Protein 3K7I (pdb70)

Structure (mmCIF, N/CA/C/O backbone):
data_3K7I
#
_entry.id   3K7I
#
_cell.length_a   107.430
_cell.length_b   53.190
_cell.length_c   35.440
_cell.angle_alpha   90.00
_cell.angle_beta   91.39
_cell.angle_gamma   90.00
#
_symmetry.space_group_name_H-M   'C 1 2 1'
#
loop_
_entity.id
_entity.type
_entity.pdbx_description
1 polymer 'Indian hedgehog protein'
2 non-polymer 'ZINC ION'
3 non-polymer 'SULFATE ION'
4 water water
#
loop_
_atom_site.group_PDB
_atom_site.id
_atom_site.type_symbol
_atom_site.label_atom_id
_atom_site.label_alt_id
_atom_site.label_comp_id
_atom_site.label_asym_id
_atom_site.label_entity_id
_atom_site.label_seq_id
_atom_site.pdbx_PDB_ins_code
_atom_site.Cartn_x
_atom_site.Cartn_y
_atom_site.Cartn_z
_atom_site.occupancy
_atom_site.B_iso_or_equiv
_atom_site.auth_seq_id
_atom_site.auth_comp_id
_atom_site.auth_asym_id
_atom_site.auth_atom_id
_atom_site.pdbx_PDB_model_num
ATOM 1 N N . PRO A 1 26 ? 4.104 -34.343 -6.807 1.00 29.36 41 PRO B N 1
ATOM 2 C CA . PRO A 1 26 ? 3.032 -33.460 -6.350 1.00 26.82 41 PRO B CA 1
ATOM 3 C C . PRO A 1 26 ? 2.149 -33.075 -7.531 1.00 24.47 41 PRO B C 1
ATOM 4 O O . PRO A 1 26 ? 2.633 -32.920 -8.651 1.00 22.43 41 PRO B O 1
ATOM 8 N N . ARG A 1 27 ? 0.857 -32.925 -7.281 1.00 24.53 42 ARG B N 1
ATOM 9 C CA . ARG A 1 27 ? -0.064 -32.500 -8.314 1.00 25.42 42 ARG B CA 1
ATOM 10 C C . ARG A 1 27 ? -0.221 -30.985 -8.272 1.00 19.92 42 ARG B C 1
ATOM 11 O O . ARG A 1 27 ? -0.250 -30.378 -7.204 1.00 20.46 42 ARG B O 1
ATOM 19 N N . LYS A 1 28 ? -0.325 -30.387 -9.449 1.00 18.05 43 LYS B N 1
ATOM 20 C CA . LYS A 1 28 ? -0.658 -28.977 -9.579 1.00 16.40 43 LYS B CA 1
ATOM 21 C C . LYS A 1 28 ? -2.067 -28.740 -9.048 1.00 16.89 43 LYS B C 1
ATOM 22 O O . LYS A 1 28 ? -2.993 -29.469 -9.399 1.00 17.96 43 LYS B O 1
ATOM 28 N N . LEU A 1 29 ? -2.236 -27.732 -8.198 1.00 12.14 44 LEU B N 1
ATOM 29 C CA . LEU A 1 29 ? -3.562 -27.435 -7.658 1.00 14.19 44 LEU B CA 1
ATOM 30 C C . LEU A 1 29 ? -4.246 -26.370 -8.504 1.00 14.44 44 LEU B C 1
ATOM 31 O O . LEU A 1 29 ? -3.787 -25.231 -8.589 1.00 16.65 44 LEU B O 1
ATOM 36 N N . VAL A 1 30 ? -5.340 -26.761 -9.145 1.00 11.78 45 VAL B N 1
ATOM 37 C CA . VAL A 1 30 ? -6.063 -25.883 -10.050 1.00 11.49 45 VAL B CA 1
ATOM 38 C C . VAL A 1 30 ? -7.309 -25.383 -9.336 1.00 9.19 45 VAL B C 1
ATOM 39 O O . VAL A 1 30 ? -8.140 -26.176 -8.903 1.00 10.32 45 VAL B O 1
ATOM 43 N N . PRO A 1 31 ? -7.439 -24.063 -9.184 1.00 8.31 46 PRO B N 1
ATOM 44 C CA . PRO A 1 31 ? -8.638 -23.580 -8.479 1.00 9.07 46 PRO B CA 1
ATOM 45 C C . PRO A 1 31 ? -9.904 -23.909 -9.265 1.00 8.14 46 PRO B C 1
ATOM 46 O O . PRO A 1 31 ? -9.873 -24.035 -10.504 1.00 10.01 46 PRO B O 1
ATOM 50 N N . LEU A 1 32 ? -11.010 -24.058 -8.557 1.00 7.75 47 LEU B N 1
ATOM 51 C CA . LEU A 1 32 ? -12.293 -24.146 -9.248 1.00 7.72 47 LEU B CA 1
ATOM 52 C C . LEU A 1 32 ? -12.640 -22.776 -9.781 1.00 8.14 47 LEU B C 1
ATOM 53 O O . LEU A 1 32 ? -12.286 -21.755 -9.179 1.00 9.50 47 LEU B O 1
ATOM 58 N N . ALA A 1 33 ? -13.324 -22.751 -10.916 1.00 8.57 48 ALA B N 1
ATOM 59 C CA . ALA A 1 33 ? -13.847 -21.500 -11.443 1.00 9.26 48 ALA B CA 1
ATOM 60 C C . ALA A 1 33 ? -15.218 -21.212 -10.853 1.00 9.52 48 ALA B C 1
ATOM 61 O O . ALA A 1 33 ? -15.885 -22.101 -10.327 1.00 8.46 48 ALA B O 1
ATOM 63 N N . TYR A 1 34 ? -15.630 -19.958 -10.947 1.00 9.23 49 TYR B N 1
ATOM 64 C CA . TYR A 1 34 ? -16.947 -19.543 -10.492 1.00 10.21 49 TYR B CA 1
ATOM 65 C C . TYR A 1 34 ? -18.032 -20.411 -11.152 1.00 8.97 49 TYR B C 1
ATOM 66 O O . TYR A 1 34 ? -18.050 -20.592 -12.379 1.00 9.97 49 TYR B O 1
ATOM 75 N N . LYS A 1 35 ? -18.897 -20.977 -10.306 1.00 8.21 50 LYS B N 1
ATOM 76 C CA . LYS A 1 35 ? -20.014 -21.856 -10.681 1.00 8.85 50 LYS B CA 1
ATOM 77 C C . LYS A 1 35 ? -19.627 -23.319 -10.960 1.00 8.49 50 LYS B C 1
ATOM 78 O O . LYS A 1 35 ? -20.495 -24.170 -11.176 1.00 9.60 50 LYS B O 1
ATOM 84 N N . GLN A 1 36 ? -18.336 -23.625 -10.921 1.00 7.79 51 GLN B N 1
ATOM 85 C CA . GLN A 1 36 ? -17.902 -25.006 -11.078 1.00 7.71 51 GLN B CA 1
ATOM 86 C C . GLN A 1 36 ? -18.229 -25.824 -9.825 1.00 6.99 51 GLN B C 1
ATOM 87 O O . GLN A 1 36 ? -18.204 -25.305 -8.702 1.00 7.68 51 GLN B O 1
ATOM 93 N N . PHE A 1 37 ? -18.523 -27.101 -10.027 1.00 7.71 52 PHE B N 1
ATOM 94 C CA . PHE A 1 37 ? -18.669 -28.055 -8.927 1.00 8.13 52 PHE B CA 1
ATOM 95 C C . PHE A 1 37 ? -17.864 -29.316 -9.183 1.00 10.07 52 PHE B C 1
ATOM 96 O O . PHE A 1 37 ? -17.659 -29.721 -10.338 1.00 9.38 52 PHE B O 1
ATOM 104 N N . SER A 1 38 ? -17.383 -29.908 -8.094 1.00 8.03 53 SER B N 1
ATOM 105 C CA . SER A 1 38 ? -16.549 -31.099 -8.130 1.00 8.62 53 SER B CA 1
ATOM 106 C C . SER A 1 38 ? -16.996 -32.045 -7.036 1.00 8.92 53 SER B C 1
ATOM 107 O O . SER A 1 38 ? -17.134 -31.638 -5.894 1.00 8.54 53 SER B O 1
ATOM 110 N N . PRO A 1 39 ? -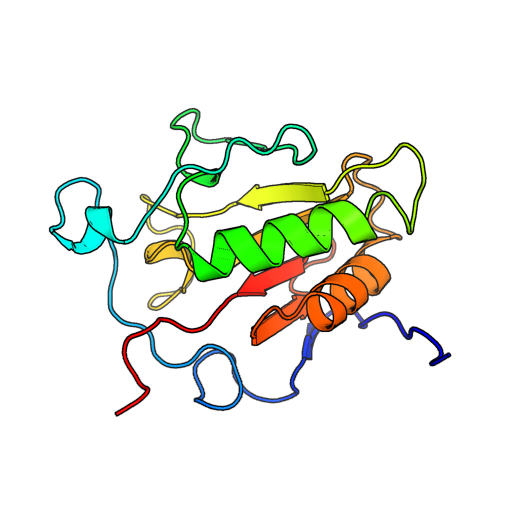17.225 -33.319 -7.367 1.00 7.58 54 PRO B N 1
ATOM 111 C CA . PRO A 1 39 ? -17.133 -33.887 -8.712 1.00 9.46 54 PRO B CA 1
ATOM 112 C C . PRO A 1 39 ? -18.193 -33.266 -9.606 1.00 10.30 54 PRO B C 1
ATOM 113 O O . PRO A 1 39 ? -19.175 -32.687 -9.124 1.00 9.82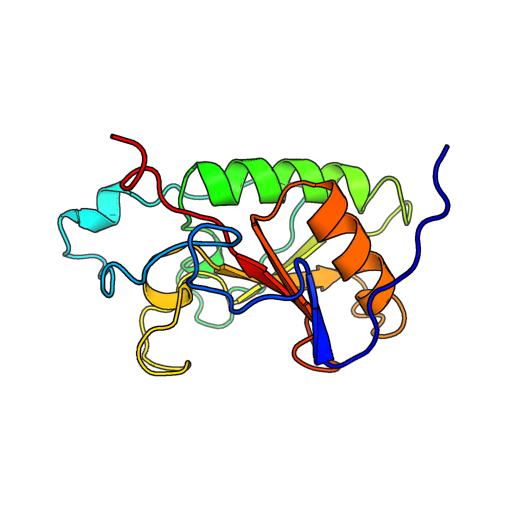 54 PRO B O 1
ATOM 117 N N A ASN A 1 40 ? -17.970 -33.422 -10.906 0.37 10.24 55 ASN B N 1
ATOM 118 N N B ASN A 1 40 ? -17.994 -33.378 -10.921 0.63 10.22 55 ASN B N 1
ATOM 119 C CA A ASN A 1 40 ? -18.767 -32.791 -11.940 0.37 10.43 55 ASN B CA 1
ATOM 120 C CA B ASN A 1 40 ? -18.808 -32.659 -11.910 0.63 10.38 55 ASN B CA 1
ATOM 121 C C A ASN A 1 40 ? -20.090 -33.505 -12.187 0.37 10.48 55 ASN B C 1
ATOM 122 C C B ASN A 1 40 ? -20.210 -33.230 -12.164 0.63 10.76 55 ASN B C 1
ATOM 123 O O A ASN A 1 40 ? -20.439 -33.817 -13.328 0.37 13.15 55 ASN B O 1
ATOM 124 O O B ASN A 1 40 ? -20.733 -33.160 -13.287 0.63 10.73 55 ASN B O 1
ATOM 133 N N . VAL A 1 41 ? -20.819 -33.760 -11.107 1.00 9.80 56 VAL B N 1
ATOM 134 C CA . VAL A 1 41 ? -22.138 -34.375 -11.174 1.00 10.54 56 VAL B CA 1
ATOM 135 C C . VAL A 1 41 ? -23.018 -33.683 -10.139 1.00 10.31 56 VAL B C 1
ATOM 136 O O . VAL A 1 41 ? -22.502 -32.964 -9.281 1.00 10.07 56 VAL B O 1
ATOM 140 N N . PRO A 1 42 ? -24.339 -33.891 -10.201 1.00 9.42 57 PRO B N 1
ATOM 141 C CA . PRO A 1 42 ? -25.217 -33.229 -9.230 1.00 10.23 57 PRO B CA 1
ATOM 142 C C . PRO A 1 42 ? -24.932 -33.624 -7.776 1.00 8.70 57 PRO B C 1
ATOM 143 O O . PRO A 1 42 ? -24.531 -34.751 -7.476 1.00 9.48 57 PRO B O 1
ATOM 147 N N . GLU A 1 43 ? -25.136 -32.667 -6.878 1.00 9.11 58 GLU B N 1
ATOM 148 C CA . GLU A 1 43 ? -24.818 -32.839 -5.464 1.00 9.43 58 GLU B CA 1
ATOM 149 C C . GLU A 1 43 ? -25.423 -34.094 -4.845 1.00 8.89 58 GLU B C 1
ATOM 150 O O . GLU A 1 43 ? -24.764 -34.803 -4.077 1.00 9.12 58 GLU B O 1
ATOM 156 N N . LYS A 1 44 ? -26.680 -34.365 -5.158 1.00 9.65 59 LYS B N 1
ATOM 157 C CA . LYS A 1 44 ? -27.383 -35.421 -4.441 1.00 11.16 59 LYS B CA 1
ATOM 158 C C . LYS A 1 44 ? -27.377 -36.751 -5.174 1.00 13.11 59 LYS B C 1
ATOM 159 O O . LYS A 1 44 ? -28.352 -37.492 -5.152 1.00 26.78 59 LYS B O 1
ATOM 165 N N . THR A 1 45 ? -26.250 -37.063 -5.795 1.00 11.4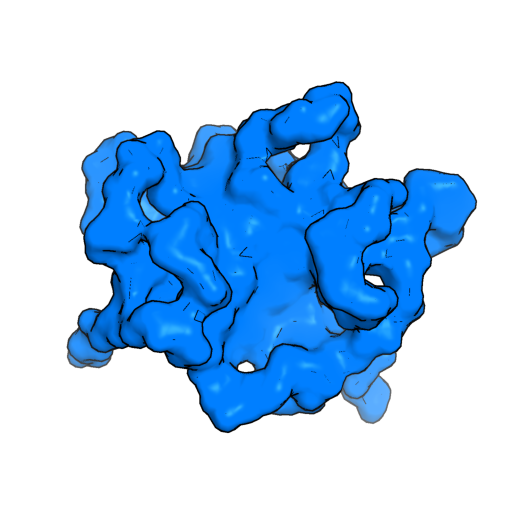5 60 THR B N 1
ATOM 166 C CA . THR A 1 45 ? -26.057 -38.379 -6.390 1.00 11.78 60 THR B CA 1
ATOM 167 C C . THR A 1 45 ? -25.076 -39.167 -5.537 1.00 13.13 60 THR B C 1
ATOM 168 O O . THR A 1 45 ? -24.337 -38.593 -4.724 1.00 11.12 60 THR B O 1
ATOM 172 N N . LEU A 1 46 ? -25.060 -40.489 -5.697 1.00 12.27 61 LEU B N 1
ATOM 173 C CA . LEU A 1 46 ? -24.213 -41.323 -4.849 1.00 11.48 61 LEU B CA 1
ATOM 174 C C . LEU A 1 46 ? -22.721 -41.088 -5.080 1.00 15.08 61 LEU B C 1
ATOM 175 O O . LEU A 1 46 ? -21.904 -41.374 -4.207 1.00 16.24 61 LEU B O 1
ATOM 180 N N . GLY A 1 47 ? -22.374 -40.566 -6.252 1.00 14.85 62 GLY B N 1
ATOM 181 C CA . GLY A 1 47 ? -20.999 -40.192 -6.540 1.00 16.98 62 GLY B CA 1
ATOM 182 C C . GLY A 1 47 ? -20.576 -38.924 -5.819 1.00 18.07 62 GLY B C 1
ATOM 183 O O . GLY A 1 47 ? -19.391 -38.590 -5.765 1.00 15.94 62 GLY B O 1
ATOM 184 N N . ALA A 1 48 ? -21.555 -38.215 -5.267 1.00 12.50 63 ALA B N 1
ATOM 185 C CA . ALA A 1 48 ? -21.297 -36.968 -4.558 1.00 11.31 63 ALA B CA 1
ATOM 186 C C . ALA A 1 48 ? -21.814 -37.080 -3.122 1.00 10.10 63 ALA B C 1
ATOM 187 O O . ALA A 1 48 ? -21.365 -37.948 -2.382 1.00 11.44 63 ALA B O 1
ATOM 189 N N . SER A 1 49 ? -22.760 -36.232 -2.723 1.00 9.18 64 SER B N 1
ATOM 190 C CA . SER A 1 49 ? -23.213 -36.226 -1.329 1.00 9.36 64 SER B CA 1
ATOM 191 C C . SER A 1 49 ? -24.469 -37.057 -1.047 1.00 9.10 64 SER B C 1
ATOM 192 O O . SER A 1 49 ? -25.003 -37.022 0.055 1.00 10.20 64 SER B O 1
ATOM 195 N N . GLY A 1 50 ? -24.951 -37.794 -2.043 1.00 9.73 65 GLY B N 1
ATOM 196 C CA . GLY A 1 50 ? -26.114 -38.630 -1.821 1.00 12.61 65 GLY B CA 1
ATOM 197 C C . GLY A 1 50 ? -27.383 -37.851 -1.523 1.00 16.04 65 GLY B C 1
ATOM 198 O O . GLY A 1 50 ? -27.457 -36.621 -1.646 1.00 17.38 65 GLY B O 1
ATOM 199 N N . ARG A 1 51 ? -28.371 -38.587 -1.052 1.00 13.67 66 ARG B N 1
ATOM 200 C CA . ARG A 1 51 ? -29.751 -38.143 -0.988 1.00 14.07 66 ARG B CA 1
ATOM 201 C C . ARG A 1 51 ? -30.049 -37.124 0.088 1.00 11.18 66 ARG B C 1
ATOM 202 O O . ARG A 1 51 ? -29.431 -37.115 1.146 1.00 12.93 66 ARG B O 1
ATOM 210 N N . TYR A 1 52 ? -31.047 -36.292 -0.176 1.00 10.59 67 TYR B N 1
ATOM 211 C CA . TYR A 1 52 ? -31.678 -35.506 0.874 1.00 10.61 67 TYR B CA 1
ATOM 212 C C . TYR A 1 52 ? -32.479 -36.444 1.771 1.00 11.38 67 TYR B C 1
ATOM 213 O O . TYR A 1 52 ? -33.276 -37.251 1.289 1.00 12.75 67 TYR B O 1
ATOM 222 N N . GLU A 1 53 ? -32.265 -36.325 3.073 1.00 10.76 68 GLU B N 1
ATOM 223 C CA . GLU A 1 53 ? -32.918 -37.202 4.040 1.00 10.17 68 GLU B CA 1
ATOM 224 C C . GLU A 1 53 ? -33.915 -36.475 4.930 1.00 13.10 68 GLU B C 1
ATOM 225 O O . GLU A 1 53 ? -34.417 -37.047 5.895 1.00 14.26 68 GLU B O 1
ATOM 231 N N . GLY A 1 54 ? -34.215 -35.226 4.587 1.00 12.11 69 GLY B N 1
ATOM 232 C CA . GLY A 1 54 ? -35.213 -34.458 5.313 1.00 12.35 69 GLY B CA 1
ATOM 233 C C . GLY A 1 54 ? -34.637 -33.483 6.320 1.00 11.53 69 GLY B C 1
ATOM 234 O O . GLY A 1 54 ? -33.557 -33.698 6.873 1.00 11.94 69 GLY B O 1
ATOM 235 N N . LYS A 1 55 ? -35.368 -32.399 6.560 1.00 9.80 70 LYS B N 1
ATOM 236 C CA . LYS A 1 55 ? -34.930 -31.391 7.520 0.99 9.48 70 LYS B CA 1
ATOM 237 C C . LYS A 1 55 ? -34.704 -31.977 8.907 1.00 11.13 70 LYS B C 1
ATOM 238 O O . LYS A 1 55 ? -35.438 -32.860 9.367 1.00 11.63 70 LYS B O 1
ATOM 244 N N . ILE A 1 56 ? -33.680 -31.470 9.580 1.00 8.82 71 ILE B N 1
ATOM 245 C CA . ILE A 1 56 ? -33.482 -31.752 10.987 1.00 9.54 71 ILE B CA 1
ATOM 246 C C . ILE A 1 56 ? -33.835 -30.513 11.803 1.00 11.30 71 ILE B C 1
ATOM 247 O O . ILE A 1 56 ? -33.305 -29.429 11.556 1.00 12.03 71 ILE B O 1
ATOM 252 N N . ALA A 1 57 ? -34.759 -30.667 12.750 1.00 13.42 72 ALA B N 1
ATOM 253 C CA . ALA A 1 57 ? -35.094 -29.603 13.698 1.00 13.53 72 ALA B CA 1
ATOM 254 C C . ALA A 1 57 ? -34.505 -29.948 15.061 1.00 15.88 72 ALA B C 1
ATOM 255 O O . ALA A 1 57 ? -34.178 -31.108 15.316 1.00 13.38 72 ALA B O 1
ATOM 257 N N . ARG A 1 58 ? -34.379 -28.955 15.938 1.00 15.45 73 ARG B N 1
ATOM 258 C CA . ARG A 1 58 ? -33.840 -29.201 17.271 1.00 19.21 73 ARG B CA 1
ATOM 259 C C . ARG A 1 58 ? -34.628 -30.252 18.029 1.00 17.97 73 ARG B C 1
ATOM 260 O O . ARG A 1 58 ? -34.064 -30.983 18.838 1.00 21.93 73 ARG B O 1
ATOM 268 N N . SER A 1 59 ? -35.925 -30.333 17.757 1.00 18.67 74 SER B N 1
ATOM 269 C CA . SER A 1 59 ? -36.802 -31.252 18.477 1.00 19.99 74 SER B CA 1
ATOM 270 C C . SER A 1 59 ? -36.841 -32.644 17.856 1.00 23.11 74 SER B C 1
ATOM 271 O O . SER A 1 59 ? -37.450 -33.555 18.411 1.00 23.56 74 SER B O 1
ATOM 274 N N A SER A 1 60 ? -36.167 -32.794 16.714 0.51 16.92 75 SER B N 1
ATOM 275 N N B SER A 1 60 ? -36.209 -32.818 16.705 0.49 16.92 75 SER B N 1
ATOM 276 C CA A SER A 1 60 ? -36.129 -34.046 15.955 0.51 18.02 75 SER B CA 1
ATOM 277 C CA B SER A 1 60 ? -36.291 -34.098 16.023 0.49 18.05 75 SER B CA 1
ATOM 278 C C A SER A 1 60 ? -35.282 -35.115 16.642 0.51 17.15 75 SER B C 1
ATOM 279 C C B SER A 1 60 ? -35.307 -35.107 16.600 0.49 17.15 75 SER B C 1
ATOM 280 O O A SER A 1 60 ? -34.301 -34.802 17.320 0.51 15.95 75 SER B O 1
ATOM 281 O O B SER A 1 60 ? -34.272 -34.744 17.164 0.49 15.92 75 SER B O 1
ATOM 286 N N . GLU A 1 61 ? -35.639 -36.380 16.436 1.00 18.02 76 GLU B N 1
ATOM 287 C CA . GLU A 1 61 ? -34.758 -37.465 16.837 1.00 19.06 76 GLU B CA 1
ATOM 288 C C . GLU A 1 61 ? -33.416 -37.303 16.124 1.00 17.88 76 GLU B C 1
ATOM 289 O O . GLU A 1 61 ? -32.356 -37.513 16.721 1.00 15.63 76 GLU B O 1
ATOM 295 N N . ARG A 1 62 ? -33.461 -36.900 14.854 1.00 13.80 77 ARG B N 1
ATOM 296 C CA . ARG A 1 62 ? -32.248 -36.768 14.057 1.00 12.41 77 ARG B CA 1
ATOM 297 C C . ARG A 1 62 ? -31.369 -35.577 14.463 1.00 11.02 77 ARG B C 1
ATOM 298 O O . ARG A 1 62 ? -30.262 -35.441 13.959 1.00 11.32 77 ARG B O 1
ATOM 306 N N . PHE A 1 63 ? -31.837 -34.751 15.399 1.00 10.45 78 PHE B N 1
ATOM 307 C CA . PHE A 1 63 ? -30.953 -33.740 15.978 1.00 11.36 78 PHE B CA 1
ATOM 308 C C . PHE A 1 63 ? -29.686 -34.382 16.560 1.00 11.28 78 PHE B C 1
ATOM 309 O O . PHE A 1 63 ? -28.611 -33.776 16.575 1.00 10.08 78 PHE B O 1
ATOM 317 N N . LYS A 1 64 ? -29.806 -35.627 17.019 1.00 10.41 79 LYS B N 1
ATOM 318 C CA . LYS A 1 64 ? -28.649 -36.355 17.536 1.00 11.37 79 LYS B CA 1
ATOM 319 C C . LYS A 1 64 ? -27.605 -36.709 16.472 1.00 11.68 79 LYS B C 1
ATOM 320 O O . LYS A 1 64 ? -26.517 -37.150 16.812 1.00 14.00 79 LYS B O 1
ATOM 326 N N . GLU A 1 65 ? -27.930 -36.521 15.194 1.00 11.13 80 GLU B N 1
ATOM 327 C CA . GLU A 1 65 ? -26.938 -36.677 14.127 1.00 11.57 80 GLU B CA 1
ATOM 328 C C . GLU A 1 65 ? -25.908 -35.555 14.174 1.00 10.76 80 GLU B C 1
ATOM 329 O O . GLU A 1 65 ? -24.830 -35.660 13.571 1.00 12.13 80 GLU B O 1
ATOM 335 N N . LEU A 1 66 ? -26.262 -34.458 14.839 1.00 8.79 81 LEU B N 1
ATOM 336 C CA . LEU A 1 66 ? -25.423 -33.263 14.808 1.00 9.22 81 LEU B CA 1
ATOM 337 C C . LEU A 1 66 ? -24.551 -33.151 16.046 1.00 9.17 81 LEU B C 1
ATOM 338 O O . LEU A 1 66 ? -24.982 -33.436 17.166 1.00 11.47 81 LEU B O 1
ATOM 343 N N . THR A 1 67 ? -23.310 -32.744 15.823 1.00 9.47 82 THR B N 1
ATOM 344 C CA . THR A 1 67 ? -22.328 -32.573 16.871 1.00 10.81 82 THR B CA 1
ATOM 345 C C . THR A 1 67 ? -21.737 -31.164 16.734 1.00 10.34 82 THR B C 1
ATOM 346 O O . THR A 1 67 ? -21.525 -30.689 15.619 1.00 9.56 82 THR B O 1
ATOM 350 N N . PRO A 1 68 ? -21.480 -30.485 17.856 1.00 9.32 83 PRO B N 1
ATOM 351 C CA . PRO A 1 68 ? -21.007 -29.093 17.789 1.00 9.75 83 PRO B CA 1
ATOM 352 C C . PRO A 1 68 ? -19.516 -29.007 17.505 1.00 11.05 83 PRO B C 1
ATOM 353 O O . PRO A 1 68 ? -18.715 -29.617 18.213 1.00 16.20 83 PRO B O 1
ATOM 357 N N . ASN A 1 69 ? -19.135 -28.250 16.482 1.00 8.96 84 ASN B N 1
ATOM 358 C CA . ASN A 1 69 ? -17.730 -28.096 16.145 1.00 8.30 84 ASN B CA 1
ATOM 359 C C . ASN A 1 69 ? -17.159 -26.846 16.813 1.00 8.94 84 ASN B C 1
ATOM 360 O O . ASN A 1 69 ? -17.571 -25.724 16.501 1.00 9.45 84 ASN B O 1
ATOM 365 N N . TYR A 1 70 ? -16.230 -27.058 17.746 1.00 9.33 85 TYR B N 1
ATOM 366 C CA . TYR A 1 70 ? -15.562 -25.961 18.429 1.00 10.51 85 TYR B CA 1
ATOM 367 C C . TYR A 1 70 ? -14.064 -25.958 18.140 1.00 12.91 85 TYR B C 1
ATOM 368 O O . TYR A 1 70 ? -13.249 -25.613 18.991 1.00 13.59 85 TYR B O 1
ATOM 377 N N . ASN A 1 71 ? -13.704 -26.334 16.921 1.00 11.64 86 ASN B N 1
ATOM 378 C CA . ASN A 1 71 ? -12.315 -26.273 16.491 1.00 10.72 86 ASN B CA 1
ATOM 379 C C . ASN A 1 71 ? -11.832 -24.828 16.565 1.00 10.32 86 ASN B C 1
ATOM 380 O O . ASN A 1 71 ? -12.373 -23.958 15.886 1.00 10.54 86 ASN B O 1
ATOM 385 N N . PRO A 1 72 ? -10.798 -24.559 17.379 1.00 11.67 87 PRO B N 1
ATOM 386 C CA . PRO A 1 72 ? -10.343 -23.169 17.523 1.00 11.83 87 PRO B CA 1
ATOM 387 C C . PRO A 1 72 ? -9.761 -22.574 16.238 1.00 10.35 87 PRO B C 1
ATOM 388 O O . PRO A 1 72 ? -9.584 -21.361 16.149 1.00 13.10 87 PRO B O 1
ATOM 392 N N . ASP A 1 73 ? -9.464 -23.424 15.264 1.00 8.84 88 ASP B N 1
ATOM 393 C CA . ASP A 1 73 ? -8.879 -22.973 14.014 1.00 10.20 88 ASP B CA 1
ATOM 394 C C . ASP A 1 73 ? -9.930 -22.741 12.935 1.00 10.65 88 ASP B C 1
ATOM 395 O O . ASP A 1 73 ? -9.586 -22.597 11.765 1.00 9.84 88 ASP B O 1
ATOM 400 N N . ILE A 1 74 ? -11.205 -22.708 13.328 1.00 8.76 89 ILE B N 1
ATOM 401 C CA . ILE A 1 74 ? -12.277 -22.369 12.389 1.00 8.09 89 ILE B CA 1
ATOM 402 C C . ILE A 1 74 ? -13.089 -21.223 12.956 1.00 9.66 89 ILE B C 1
ATOM 403 O O . ILE A 1 74 ? -13.486 -21.255 14.122 1.00 10.25 89 ILE B O 1
ATOM 408 N N . ILE A 1 75 ? -13.320 -20.210 12.126 1.00 8.53 90 ILE B N 1
ATOM 409 C CA . ILE A 1 75 ? -14.178 -19.079 12.471 1.00 8.45 90 ILE B CA 1
ATOM 410 C C . ILE A 1 75 ? -15.612 -19.394 12.037 1.00 7.28 90 ILE B C 1
ATOM 411 O O . ILE A 1 75 ? -15.829 -19.841 10.910 1.00 8.80 90 ILE B O 1
ATOM 416 N N . PHE A 1 76 ? -16.585 -19.169 12.918 1.00 7.74 91 PHE B N 1
ATOM 417 C CA . PHE A 1 76 ? -17.991 -19.361 12.575 1.00 7.57 91 PHE B CA 1
ATOM 418 C C . PHE A 1 76 ? -18.723 -18.020 12.616 1.00 8.97 91 PHE B C 1
ATOM 419 O O . PHE A 1 76 ? -18.755 -17.350 13.645 1.00 9.72 91 PHE B O 1
ATOM 427 N N A LYS A 1 77 ? -19.320 -17.634 11.495 0.25 8.72 92 LYS B N 1
ATOM 428 N N B LYS A 1 77 ? -19.315 -17.635 11.496 0.75 8.71 92 LYS B N 1
ATOM 429 C CA A LYS A 1 77 ? -20.004 -16.346 11.409 0.25 9.10 92 LYS B CA 1
ATOM 430 C CA B LYS A 1 77 ? -20.004 -16.349 11.400 0.75 9.00 92 LYS B CA 1
ATOM 431 C C A LYS A 1 77 ? -21.192 -16.272 12.371 0.25 10.41 92 LYS B C 1
ATOM 432 C C B LYS A 1 77 ? -21.186 -16.274 12.369 0.75 10.40 92 LYS B C 1
ATOM 433 O O A LYS A 1 77 ? -21.397 -15.251 13.036 0.25 11.18 92 LYS B O 1
ATOM 434 O O B LYS A 1 77 ? -21.378 -15.254 13.045 0.75 11.14 92 LYS B O 1
ATOM 445 N N . ASP A 1 78 ? -21.971 -17.349 12.446 1.00 9.59 93 ASP B N 1
ATOM 446 C CA . ASP A 1 78 ? -23.082 -17.436 13.394 1.00 9.86 93 ASP B CA 1
ATOM 447 C C . ASP A 1 78 ? -24.002 -16.215 13.306 1.00 10.01 93 ASP B C 1
ATOM 448 O O . ASP A 1 78 ? -24.309 -15.597 14.325 1.00 12.12 93 ASP B O 1
ATOM 453 N N . GLU A 1 79 ? -24.442 -15.863 12.105 1.00 9.33 94 GLU B N 1
ATOM 454 C CA . GLU A 1 79 ? -25.237 -14.639 11.969 1.00 11.57 94 GLU B CA 1
ATOM 455 C C . GLU A 1 79 ? -26.543 -14.686 12.758 1.00 13.48 94 GLU B C 1
ATOM 456 O O . GLU A 1 79 ? -27.025 -13.649 13.208 1.00 15.74 94 GLU B O 1
ATOM 462 N N . GLU A 1 80 ? -27.101 -15.882 12.948 1.00 11.16 95 GLU B N 1
ATOM 463 C CA . GLU A 1 80 ? -28.357 -16.030 13.687 1.00 12.17 95 GLU B CA 1
ATOM 464 C C . GLU A 1 80 ? -28.160 -15.988 15.203 1.00 12.77 95 GLU B C 1
ATOM 465 O O . GLU A 1 80 ? -29.133 -15.925 15.954 1.00 16.34 95 GLU B O 1
ATOM 471 N N . ASN A 1 81 ? -26.908 -16.031 15.651 1.00 12.51 96 ASN B N 1
ATOM 472 C CA . ASN A 1 81 ? -26.597 -15.987 17.079 1.00 11.45 96 ASN B CA 1
ATOM 473 C C . ASN A 1 81 ? -27.230 -17.152 17.834 1.00 13.70 96 ASN B C 1
ATOM 474 O O . ASN A 1 81 ? -27.717 -16.988 18.960 1.00 14.97 96 ASN B O 1
ATOM 479 N N . THR A 1 82 ? -27.218 -18.330 17.215 1.00 12.81 97 THR B N 1
ATOM 480 C CA . THR A 1 82 ? -27.793 -19.533 17.820 1.00 12.12 97 THR B CA 1
ATOM 481 C C . THR A 1 82 ? -26.800 -20.680 17.961 1.00 12.31 97 THR B C 1
ATOM 482 O O . THR A 1 82 ? -27.121 -21.712 18.555 1.00 14.63 97 THR B O 1
ATOM 486 N N . GLY A 1 83 ? -25.618 -20.522 17.373 1.00 11.14 98 GLY B N 1
ATOM 487 C CA . GLY A 1 83 ? -24.652 -21.606 17.337 1.00 12.05 98 GLY B CA 1
ATOM 488 C C . GLY A 1 83 ? -24.942 -22.671 16.283 1.00 10.02 98 GLY B C 1
ATOM 489 O O . GLY A 1 83 ? -24.207 -23.655 16.174 1.00 10.46 98 GLY B O 1
ATOM 490 N N . ALA A 1 84 ? -26.007 -22.486 15.504 1.00 8.96 99 ALA B N 1
ATOM 491 C CA . ALA A 1 84 ? -26.386 -23.492 14.505 1.00 8.77 99 ALA B CA 1
ATOM 492 C C . ALA A 1 84 ? -25.276 -23.801 13.493 1.00 10.47 99 ALA B C 1
ATOM 493 O O . ALA A 1 84 ? -25.141 -24.947 13.074 1.00 9.34 99 ALA B O 1
ATOM 495 N N . ASP A 1 85 ? -24.479 -22.801 13.113 1.00 7.17 100 ASP B N 1
ATOM 496 C CA . ASP A 1 85 ? -23.402 -23.026 12.140 1.00 8.24 100 ASP B CA 1
ATOM 497 C C . ASP A 1 85 ? -22.427 -24.110 12.602 1.00 8.48 100 ASP B C 1
ATOM 498 O O . ASP A 1 85 ? -21.783 -24.767 11.784 1.00 8.63 100 ASP B O 1
ATOM 503 N N . ARG A 1 86 ? -22.300 -24.281 13.916 1.00 8.08 101 ARG B N 1
ATOM 504 C CA . ARG A 1 86 ? -21.353 -25.249 14.461 1.00 8.27 101 ARG B CA 1
ATOM 505 C C . ARG A 1 86 ? -21.899 -26.673 14.470 1.00 8.86 101 ARG B C 1
ATOM 506 O O . ARG A 1 86 ? -21.125 -27.634 14.598 1.00 8.73 101 ARG B O 1
ATOM 514 N N . LEU A 1 87 ? -23.216 -26.818 14.340 1.00 8.63 102 LEU B N 1
ATOM 515 C CA . LEU A 1 87 ? -23.827 -28.139 14.508 1.00 7.64 102 LEU B CA 1
ATOM 516 C C . LEU A 1 87 ? -23.878 -28.862 13.173 1.00 8.93 102 LEU B C 1
ATOM 517 O O . LEU A 1 87 ? -24.536 -28.407 12.232 1.00 9.28 102 LEU B O 1
ATOM 522 N N . MET A 1 88 ? -23.169 -29.982 13.086 1.00 7.37 103 MET B N 1
ATOM 523 C CA . MET A 1 88 ? -22.996 -30.651 11.805 1.00 7.19 103 MET B CA 1
ATOM 524 C C . MET A 1 88 ? -22.771 -32.146 12.037 1.00 7.34 103 MET B C 1
ATOM 525 O O . MET A 1 88 ? -22.481 -32.581 13.154 1.00 7.56 103 MET B O 1
ATOM 530 N N . THR A 1 89 ? -22.902 -32.956 11.000 1.00 7.03 104 THR B N 1
ATOM 531 C CA . THR A 1 89 ? -22.638 -34.372 11.176 1.00 7.33 104 THR B CA 1
ATOM 532 C C . THR A 1 89 ? -21.152 -34.619 11.427 1.00 8.72 104 THR B C 1
ATOM 533 O O . THR A 1 89 ? -20.293 -33.775 11.136 1.00 7.89 104 THR B O 1
ATOM 537 N N . GLN A 1 90 ? -20.845 -35.809 11.927 1.00 8.51 105 GLN B N 1
ATOM 538 C CA . GLN A 1 90 ? -19.467 -36.162 12.205 1.00 9.17 105 GLN B CA 1
ATOM 539 C C . GLN A 1 90 ? -18.604 -36.106 10.949 1.00 8.42 105 GLN B C 1
ATOM 540 O O . GLN A 1 90 ? -17.478 -35.614 10.989 1.00 9.26 105 GLN B O 1
ATOM 546 N N . ARG A 1 91 ? -19.130 -36.604 9.829 1.00 7.98 106 ARG B N 1
ATOM 547 C CA . ARG A 1 91 ? -18.361 -36.575 8.591 1.00 8.88 106 ARG B CA 1
ATOM 548 C C . ARG A 1 91 ? -18.098 -35.128 8.163 1.00 7.21 106 ARG B C 1
ATOM 549 O O . ARG A 1 91 ? -16.998 -34.792 7.730 1.00 8.05 106 ARG B O 1
ATOM 557 N N . CYS A 1 92 ? -19.097 -34.267 8.303 1.00 7.76 107 CYS B N 1
ATOM 558 C CA . CYS A 1 92 ? -18.891 -32.863 7.972 1.00 7.76 107 CYS B CA 1
ATOM 559 C C . CYS A 1 92 ? -17.793 -32.267 8.860 1.00 7.56 107 CYS B C 1
ATOM 560 O O . CYS A 1 92 ? -16.901 -31.566 8.375 1.00 8.29 107 CYS B O 1
ATOM 563 N N . LYS A 1 93 ? -17.879 -32.529 10.163 1.00 7.80 108 LYS B N 1
ATOM 564 C CA . LYS A 1 93 ? -16.843 -32.099 11.099 1.00 7.92 108 LYS B CA 1
ATOM 565 C C . LYS A 1 93 ? -15.456 -32.584 10.702 1.00 7.79 108 LYS B C 1
ATOM 566 O O . LYS A 1 93 ? -14.498 -31.821 10.712 1.00 8.24 108 LYS B O 1
ATOM 572 N N . ASP A 1 94 ? -15.351 -33.860 10.353 1.00 8.30 109 ASP B N 1
ATOM 573 C CA . ASP A 1 94 ? -14.050 -34.438 10.016 1.00 9.74 109 ASP B CA 1
ATOM 574 C C . ASP A 1 94 ? -13.452 -33.792 8.766 1.00 10.33 109 ASP B C 1
ATOM 575 O O . ASP A 1 94 ? -12.259 -33.462 8.725 1.00 9.74 109 ASP B O 1
ATOM 580 N N . ARG A 1 95 ? -14.267 -33.615 7.737 1.00 7.98 110 ARG B N 1
ATOM 581 C CA . ARG A 1 95 ? -13.758 -32.976 6.525 1.00 8.89 110 ARG B CA 1
ATOM 582 C C . ARG A 1 95 ? -13.420 -31.507 6.772 1.00 8.59 110 ARG B C 1
ATOM 583 O O . ARG A 1 95 ? -12.427 -30.986 6.260 1.00 7.82 110 ARG B O 1
ATOM 591 N N . LEU A 1 96 ? -14.253 -30.830 7.558 1.00 7.58 111 LEU B N 1
ATOM 592 C CA . LEU A 1 96 ? -14.012 -29.428 7.867 1.00 7.72 111 LEU B CA 1
ATOM 593 C C . LEU A 1 96 ? -12.713 -29.277 8.646 1.00 8.85 111 LEU B C 1
ATOM 594 O O . LEU A 1 96 ? -11.936 -28.340 8.408 1.00 9.31 111 LEU B O 1
ATOM 599 N N . ASN A 1 97 ? -12.456 -30.208 9.560 1.00 7.83 112 ASN B N 1
ATOM 600 C CA . ASN A 1 97 ? -11.251 -30.115 10.380 1.00 9.38 112 ASN B CA 1
ATOM 601 C C . ASN A 1 97 ? -9.995 -30.376 9.549 1.00 8.86 112 ASN B C 1
ATOM 602 O O . ASN A 1 97 ? -8.960 -29.748 9.762 1.00 10.85 112 ASN B O 1
ATOM 607 N N . SER A 1 98 ? -10.093 -31.283 8.582 1.00 9.22 113 SER B N 1
ATOM 608 C CA . SER A 1 98 ? -9.004 -31.497 7.643 0.90 6.92 113 SER B CA 1
ATOM 609 C C . SER A 1 98 ? -8.754 -30.223 6.833 1.00 8.18 113 SER B C 1
ATOM 610 O O . SER A 1 98 ? -7.618 -29.775 6.679 1.00 9.15 113 SER B O 1
ATOM 613 N N . LEU A 1 99 ? -9.831 -29.630 6.326 1.00 7.30 114 LEU B N 1
ATOM 614 C CA . LEU A 1 99 ? -9.722 -28.410 5.540 1.00 8.50 114 LEU B CA 1
ATOM 615 C C . LEU A 1 99 ? -9.113 -27.269 6.357 1.00 8.84 114 LEU B C 1
ATOM 616 O O . LEU A 1 99 ? -8.342 -26.462 5.836 1.00 8.65 114 LEU B O 1
ATOM 621 N N . ALA A 1 100 ? -9.456 -27.187 7.638 1.00 8.76 115 ALA B N 1
ATOM 622 C CA . ALA A 1 100 ? -8.896 -26.137 8.477 1.00 8.48 115 ALA B CA 1
ATOM 623 C C . ALA A 1 100 ? -7.368 -26.186 8.532 1.00 8.93 115 ALA B C 1
ATOM 624 O O . ALA A 1 100 ? -6.718 -25.134 8.565 1.00 9.77 115 ALA B O 1
ATOM 626 N N . ILE A 1 101 ? -6.801 -27.391 8.559 1.00 8.64 116 ILE B N 1
ATOM 627 C CA . ILE A 1 101 ? -5.342 -27.535 8.561 1.00 9.57 116 ILE B CA 1
ATOM 628 C C . ILE A 1 101 ? -4.787 -27.044 7.226 1.00 8.93 116 ILE B C 1
ATOM 629 O O . ILE A 1 101 ? -3.826 -26.271 7.184 1.00 10.58 116 ILE B O 1
ATOM 634 N N . SER A 1 102 ? -5.410 -27.473 6.134 1.00 8.58 117 SER B N 1
ATOM 635 C CA . SER A 1 102 ? -4.925 -27.142 4.800 1.00 9.30 117 SER B CA 1
ATOM 636 C C . SER A 1 102 ? -5.044 -25.660 4.472 1.00 10.72 117 SER B C 1
ATOM 637 O O . SER A 1 102 ? -4.209 -25.107 3.765 1.00 10.14 117 SER B O 1
ATOM 640 N N . VAL A 1 103 ? -6.082 -25.007 4.980 1.00 9.17 118 VAL B N 1
ATOM 641 C CA . VAL A 1 103 ? -6.219 -23.570 4.776 1.00 8.67 118 VAL B CA 1
ATOM 642 C C . VAL A 1 103 ? -5.073 -22.798 5.432 1.00 9.50 118 VAL B C 1
ATOM 643 O O . VAL A 1 103 ? -4.486 -21.902 4.821 1.00 10.42 118 VAL B O 1
ATOM 647 N N A MET A 1 104 ? -4.729 -23.149 6.664 0.53 9.10 119 MET B N 1
ATOM 648 N N B MET A 1 104 ? -4.756 -23.159 6.672 0.47 9.11 119 MET B N 1
ATOM 649 C CA A MET A 1 104 ? -3.626 -22.467 7.329 0.53 9.64 119 MET B CA 1
ATOM 650 C CA B MET A 1 104 ? -3.642 -22.548 7.387 0.47 9.71 119 MET B CA 1
ATOM 651 C C A MET A 1 104 ? -2.276 -22.818 6.707 0.53 9.33 119 MET B C 1
ATOM 652 C C B MET A 1 104 ? -2.333 -22.799 6.642 0.47 9.34 119 MET B C 1
ATOM 653 O O A MET A 1 104 ? -1.354 -22.004 6.736 0.53 12.08 119 MET B O 1
ATOM 654 O O B MET A 1 104 ? -1.501 -21.900 6.514 0.47 12.03 119 MET B O 1
ATOM 663 N N . ASN A 1 105 ? -2.160 -24.019 6.143 1.00 9.57 120 ASN B N 1
ATOM 664 C CA . ASN A 1 105 ? -0.970 -24.363 5.365 1.00 10.18 120 ASN B CA 1
ATOM 665 C C . ASN A 1 105 ? -0.891 -23.516 4.093 1.00 11.70 120 ASN B C 1
ATOM 666 O O . ASN A 1 105 ? 0.180 -23.020 3.726 1.00 13.48 120 ASN B O 1
ATOM 671 N N . GLN A 1 106 ? -2.023 -23.362 3.411 1.00 10.91 121 GLN B N 1
ATOM 672 C CA . GLN A 1 106 ? -2.039 -22.657 2.132 1.00 12.13 121 GLN B CA 1
ATOM 673 C C . GLN A 1 106 ? -1.739 -21.173 2.286 1.00 11.40 121 GLN B C 1
ATOM 674 O O . GLN A 1 106 ? -1.016 -20.591 1.468 1.00 13.37 121 GLN B O 1
ATOM 680 N N . TRP A 1 107 ? -2.323 -20.562 3.314 1.00 12.72 122 TRP B N 1
ATOM 681 C CA . TRP A 1 107 ? -2.178 -19.133 3.576 1.00 12.50 122 TRP B CA 1
ATOM 682 C C . TRP A 1 107 ? -1.841 -18.936 5.045 1.00 13.03 122 TRP B C 1
ATOM 683 O O . TRP A 1 107 ? -2.721 -18.739 5.888 1.00 12.42 122 TRP B O 1
ATOM 694 N N . PRO A 1 108 ? -0.555 -19.011 5.375 1.00 12.96 123 PRO B N 1
ATOM 695 C CA . PRO A 1 108 ? -0.168 -18.820 6.775 1.00 14.24 123 PRO B CA 1
ATOM 696 C C . PRO A 1 108 ? -0.774 -17.541 7.375 1.00 14.28 123 PRO B C 1
ATOM 697 O O . PRO A 1 108 ? -0.728 -16.474 6.756 1.00 16.25 123 PRO B O 1
ATOM 701 N N . GLY A 1 109 ? -1.374 -17.670 8.557 1.00 13.49 124 GLY B N 1
ATOM 702 C CA . GLY A 1 109 ? -2.014 -16.551 9.235 1.00 14.82 124 GLY B CA 1
ATOM 703 C C . GLY A 1 109 ? -3.508 -16.400 8.959 1.00 15.39 124 GLY B C 1
ATOM 704 O O . GLY A 1 109 ? -4.186 -15.574 9.574 1.00 17.48 124 GLY B O 1
ATOM 705 N N . VAL A 1 110 ? -4.016 -17.198 8.027 1.00 11.60 125 VAL B N 1
ATOM 706 C CA . VAL A 1 110 ? -5.418 -17.153 7.626 1.00 11.76 125 VAL B CA 1
ATOM 707 C C . VAL A 1 110 ? -6.095 -18.443 8.082 1.00 10.48 125 VAL B C 1
ATOM 708 O O . VAL A 1 110 ? -5.462 -19.498 8.105 1.00 13.24 125 VAL B O 1
ATOM 712 N N . LYS A 1 111 ? -7.368 -18.353 8.465 1.00 9.64 126 LYS B N 1
ATOM 713 C CA . LYS A 1 111 ? -8.130 -19.513 8.923 1.00 9.11 126 LYS B CA 1
ATOM 714 C C . LYS A 1 111 ? -9.334 -19.780 8.018 1.00 8.51 126 LYS B C 1
ATOM 715 O O . LYS A 1 111 ? -9.833 -18.892 7.313 1.00 10.23 126 LYS B O 1
ATOM 721 N N . LEU A 1 112 ? -9.795 -21.020 8.059 1.00 7.87 127 LEU B N 1
ATOM 722 C CA . LEU A 1 112 ? -11.063 -21.399 7.454 1.00 8.89 127 LEU B CA 1
ATOM 723 C C . LEU A 1 112 ? -12.195 -20.724 8.209 1.00 8.15 127 LEU B C 1
ATOM 724 O O . LEU A 1 112 ? -12.142 -20.600 9.440 1.00 7.29 127 LEU B O 1
ATOM 729 N N . ARG A 1 113 ? -13.212 -20.287 7.466 1.00 7.33 128 ARG B N 1
ATOM 730 C CA . ARG A 1 113 ? -14.373 -19.614 8.034 1.00 7.95 128 ARG B CA 1
ATOM 731 C C . ARG A 1 113 ? -15.664 -20.187 7.450 1.00 7.46 128 ARG B C 1
ATOM 732 O O . ARG A 1 113 ? -15.785 -20.374 6.237 1.00 7.69 128 ARG B O 1
ATOM 740 N N . VAL A 1 114 ? -16.620 -20.465 8.323 1.00 7.55 129 VAL B N 1
ATOM 741 C CA . VAL A 1 114 ? -17.936 -20.946 7.929 1.00 8.07 129 VAL B CA 1
ATOM 742 C C . VAL A 1 114 ? -18.901 -19.781 8.013 1.00 7.27 129 VAL B C 1
ATOM 743 O O . VAL A 1 114 ? -19.070 -19.196 9.086 1.00 7.93 129 VAL B O 1
ATOM 747 N N . THR A 1 115 ? -19.514 -19.421 6.888 1.00 6.69 130 THR B N 1
ATOM 748 C CA . THR A 1 115 ? -20.505 -18.345 6.878 1.00 6.57 130 THR B CA 1
ATOM 749 C C . THR A 1 115 ? -21.945 -18.836 6.999 1.00 8.27 130 THR B C 1
ATOM 750 O O . THR A 1 115 ? -22.839 -18.059 7.346 1.00 8.98 130 THR B O 1
ATOM 754 N N . LYS A 1 116 ? -22.174 -20.118 6.741 1.00 7.23 131 LYS B N 1
ATOM 755 C CA . LYS A 1 116 ? -23.488 -20.712 6.983 1.00 7.04 131 LYS B CA 1
ATOM 756 C C . LYS A 1 116 ? -23.363 -22.220 7.057 1.00 7.02 131 LYS B C 1
ATOM 757 O O . LYS A 1 116 ? -22.820 -22.852 6.140 1.00 8.89 131 LYS B O 1
ATOM 763 N N . GLY A 1 117 ? -23.878 -22.798 8.134 1.00 7.56 132 GLY B N 1
ATOM 764 C CA . GLY A 1 117 ? -23.920 -24.243 8.292 1.00 7.68 132 GLY B CA 1
ATOM 765 C C . GLY A 1 117 ? -25.365 -24.711 8.327 1.00 8.09 132 GLY B C 1
ATOM 766 O O . GLY A 1 117 ? -26.136 -24.460 7.393 1.00 8.76 132 GLY B O 1
ATOM 767 N N . TRP A 1 118 ? -25.734 -25.366 9.423 1.00 7.67 133 TRP B N 1
ATOM 768 C CA . TRP A 1 118 ? -27.082 -25.903 9.574 1.00 6.94 133 TRP B CA 1
ATOM 769 C C . TRP A 1 118 ? -28.113 -24.787 9.595 1.00 8.56 133 TRP B C 1
ATOM 770 O O . TRP A 1 118 ? -28.011 -23.842 10.381 1.00 8.97 133 TRP B O 1
ATOM 781 N N . ASP A 1 119 ? -29.099 -24.899 8.715 1.00 8.43 134 ASP B N 1
ATOM 782 C CA . ASP A 1 119 ? -30.157 -23.905 8.617 1.00 9.59 134 ASP B CA 1
ATOM 783 C C . ASP A 1 119 ? -31.414 -24.408 9.311 1.00 11.31 134 ASP B C 1
ATOM 784 O O . ASP A 1 119 ? -31.993 -25.413 8.907 1.00 11.71 134 ASP B O 1
ATOM 789 N N . GLU A 1 120 ? -31.825 -23.700 10.361 1.00 10.85 135 GLU B N 1
ATOM 790 C CA . GLU A 1 120 ? -33.069 -23.991 11.061 1.00 13.42 135 GLU B CA 1
ATOM 791 C C . GLU A 1 120 ? -34.259 -23.220 10.445 1.00 17.38 135 GLU B C 1
ATOM 792 O O . GLU A 1 120 ? -35.395 -23.408 10.888 1.00 29.11 135 GLU B O 1
ATOM 798 N N . ASP A 1 121 ? -34.006 -22.388 9.423 1.00 21.23 136 ASP B N 1
ATOM 799 C CA . ASP A 1 121 ? -34.945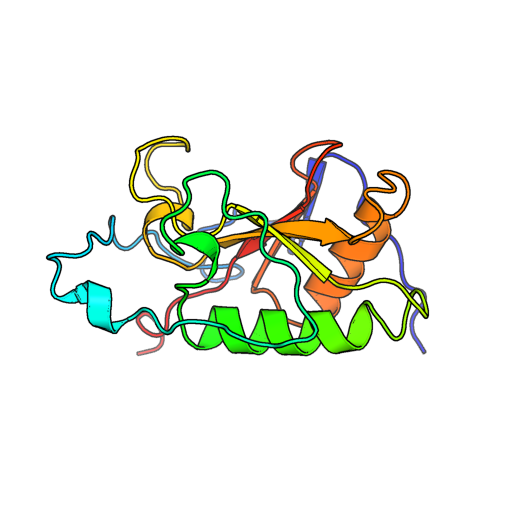 -21.308 9.010 1.00 27.18 136 ASP B CA 1
ATOM 800 C C . ASP A 1 121 ? -35.360 -21.132 7.517 1.00 29.20 136 ASP B C 1
ATOM 801 O O . ASP A 1 121 ? -35.720 -20.020 7.096 1.00 21.70 136 ASP B O 1
ATOM 806 N N . GLY A 1 122 ? -35.318 -2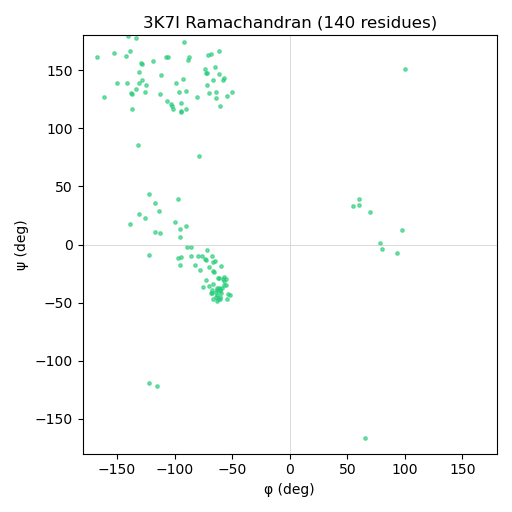2.198 6.725 1.00 27.92 137 GLY B N 1
ATOM 807 C CA . GLY A 1 122 ? -35.825 -22.163 5.356 1.00 20.69 137 GLY B CA 1
ATOM 808 C C . GLY A 1 122 ? -35.207 -21.178 4.362 1.00 18.80 137 GLY B C 1
ATOM 809 O O . GLY A 1 122 ? -35.890 -20.676 3.455 1.00 20.04 137 GLY B O 1
ATOM 810 N N . HIS A 1 123 ? -33.909 -20.920 4.490 1.00 15.49 138 HIS B N 1
ATOM 811 C CA . HIS A 1 123 ? -33.259 -19.934 3.623 1.00 16.06 138 HIS B CA 1
ATOM 812 C C . HIS A 1 123 ? -32.489 -20.529 2.454 1.00 14.06 138 HIS B C 1
ATOM 813 O O . HIS A 1 123 ? -31.639 -19.865 1.867 1.00 15.65 138 HIS B O 1
ATOM 820 N N . HIS A 1 124 ? -32.796 -21.774 2.113 1.00 13.58 139 HIS B N 1
ATOM 821 C CA . HIS A 1 124 ? -32.161 -22.428 0.984 1.00 14.51 139 HIS B CA 1
ATOM 822 C C . HIS A 1 124 ? -33.226 -23.103 0.136 1.00 18.63 139 HIS B C 1
ATOM 823 O O . HIS A 1 124 ? -34.410 -23.061 0.472 1.00 22.10 139 HIS B O 1
ATOM 830 N N . SER A 1 125 ? -32.807 -23.707 -0.967 1.00 16.86 140 SER B N 1
ATOM 831 C CA . SER A 1 125 ? -33.737 -24.426 -1.828 1.00 16.98 140 SER B CA 1
ATOM 832 C C . SER A 1 125 ? -34.384 -25.578 -1.066 1.00 19.63 140 SER B C 1
ATOM 833 O O . SER A 1 125 ? -33.923 -25.971 0.010 1.00 20.02 140 SER B O 1
ATOM 836 N N . GLU A 1 126 ? -35.439 -26.135 -1.646 1.00 18.53 141 GLU B N 1
ATOM 837 C CA . GLU A 1 126 ? -36.339 -27.041 -0.931 1.00 23.62 141 GLU B CA 1
ATOM 838 C C . GLU A 1 126 ? -35.714 -28.268 -0.254 1.00 25.83 141 GLU B C 1
ATOM 839 O O . GLU A 1 126 ? -36.185 -28.702 0.806 1.00 32.29 141 GLU B O 1
ATOM 845 N N . GLU A 1 127 ? -34.681 -28.833 -0.864 1.00 18.23 142 GLU B N 1
ATOM 846 C CA . GLU A 1 127 ? -34.051 -30.049 -0.341 1.00 15.29 142 GLU B CA 1
ATOM 847 C C . GLU A 1 127 ? -32.556 -29.843 -0.058 1.00 13.28 142 GLU B C 1
ATOM 848 O O . GLU A 1 127 ? -31.714 -30.692 -0.369 1.00 13.16 142 GLU B O 1
ATOM 854 N N . SER A 1 128 ? -32.242 -28.706 0.548 1.00 10.06 143 SER B N 1
ATOM 855 C CA . SER A 1 128 ? -30.860 -28.340 0.804 1.00 9.32 143 SER B CA 1
ATOM 856 C C . SER A 1 128 ? -30.243 -29.190 1.903 1.00 7.81 143 SER B C 1
ATOM 857 O O . SER A 1 128 ? -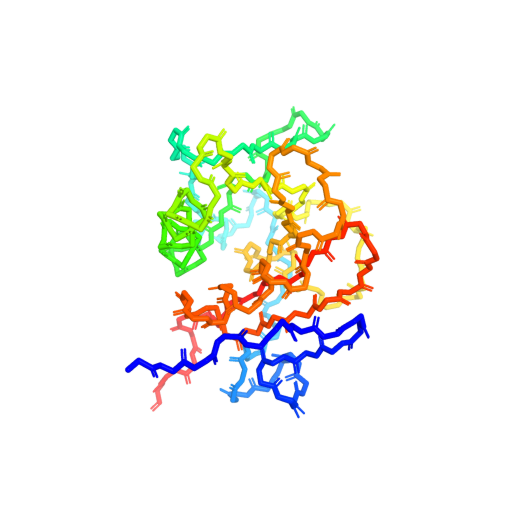30.859 -29.421 2.949 1.00 8.23 143 SER B O 1
ATOM 860 N N . LEU A 1 129 ? -29.002 -29.622 1.685 1.00 7.55 144 LEU B N 1
ATOM 861 C CA . LEU A 1 129 ? -28.284 -30.340 2.733 1.00 8.35 144 LEU B CA 1
ATOM 862 C C . LEU A 1 129 ? -27.969 -29.445 3.937 1.00 7.13 144 LEU B C 1
ATOM 863 O O . LEU A 1 129 ? -27.634 -29.952 5.007 1.00 7.61 144 LEU B O 1
ATOM 868 N N . HIS A 1 130 ? -28.092 -28.125 3.780 1.00 7.07 145 HIS B N 1
ATOM 869 C CA . HIS A 1 130 ? -27.995 -27.244 4.946 1.00 6.72 145 HIS B CA 1
ATOM 870 C C . HIS A 1 130 ? -29.042 -27.596 5.989 1.00 7.99 145 HIS B C 1
ATOM 871 O O . HIS A 1 130 ? -28.817 -27.377 7.174 1.00 7.46 145 HIS B O 1
ATOM 878 N N . TYR A 1 131 ? -30.188 -28.122 5.562 1.00 7.65 146 TYR B N 1
ATOM 879 C CA . TYR A 1 131 ? -31.258 -28.383 6.519 1.00 8.19 146 TYR B CA 1
ATOM 880 C C . TYR A 1 131 ? -30.979 -29.576 7.421 1.00 7.98 146 TYR B C 1
ATOM 881 O O . TYR A 1 131 ? -31.668 -29.768 8.435 1.00 9.33 146 TYR B O 1
ATOM 890 N N . GLU A 1 132 ? -29.981 -30.382 7.067 1.00 7.97 147 GLU B N 1
ATOM 891 C CA . GLU A 1 132 ? -29.659 -31.551 7.875 1.00 8.57 147 GLU B CA 1
ATOM 892 C C . GLU A 1 132 ? -28.197 -31.597 8.310 1.00 8.48 147 GLU B C 1
ATOM 893 O O . GLU A 1 132 ? -27.678 -32.650 8.653 1.00 8.85 147 GLU B O 1
ATOM 899 N N . GLY A 1 133 ? -27.544 -30.438 8.341 1.00 7.85 148 GLY B N 1
ATOM 900 C CA . GLY A 1 133 ? -26.219 -30.345 8.930 1.00 8.54 148 GLY B CA 1
ATOM 901 C C . GLY A 1 133 ? -25.126 -31.034 8.135 1.00 7.9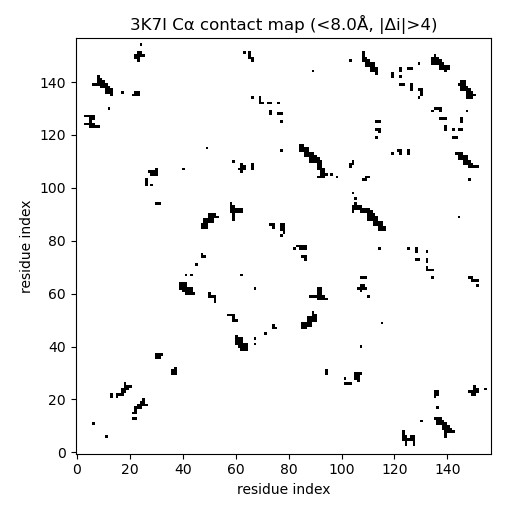9 148 GLY B C 1
ATOM 902 O O . GLY A 1 133 ? -24.123 -31.475 8.696 1.00 8.53 148 GLY B O 1
ATOM 903 N N . ARG A 1 134 ? -25.320 -31.125 6.824 1.00 7.23 149 ARG B N 1
ATOM 904 C CA . ARG A 1 134 ? -24.370 -31.767 5.930 1.00 8.24 149 ARG B CA 1
ATOM 905 C C . ARG A 1 134 ? -23.769 -30.823 4.895 1.00 6.93 149 ARG B C 1
ATOM 906 O O . ARG A 1 134 ? -23.100 -31.266 3.954 1.00 7.99 149 ARG B O 1
ATOM 914 N N . ALA A 1 135 ? -24.000 -29.518 5.052 1.00 7.32 150 ALA B N 1
ATOM 915 C CA . ALA A 1 135 ? -23.437 -28.545 4.117 1.00 6.37 150 ALA B CA 1
ATOM 916 C C . ALA A 1 135 ? -22.981 -27.297 4.846 1.00 5.98 150 ALA B C 1
ATOM 917 O O . ALA A 1 135 ? -23.669 -26.796 5.732 1.00 8.03 150 ALA B O 1
ATOM 919 N N . VAL A 1 136 ? -21.828 -26.783 4.443 1.00 6.57 151 VAL B N 1
ATOM 920 C CA . VAL A 1 136 ? -21.314 -25.533 4.966 1.00 7.52 151 VAL B CA 1
ATOM 921 C C . VAL A 1 136 ? -20.894 -24.626 3.822 1.00 6.36 151 VAL B C 1
ATOM 922 O O . VAL A 1 136 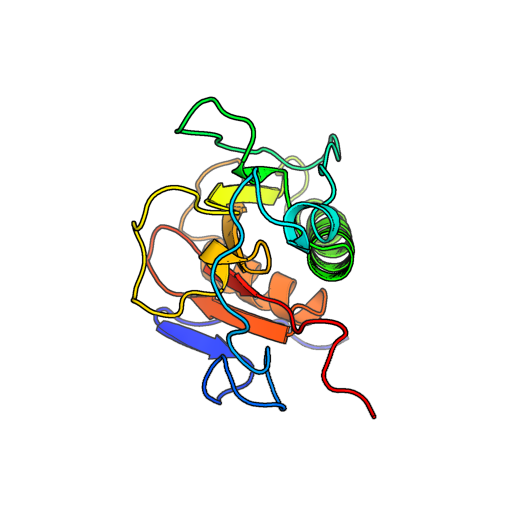? -20.319 -25.075 2.822 1.00 8.41 151 VAL B O 1
ATOM 926 N N . ASP A 1 137 ? -21.208 -23.349 3.962 1.00 6.30 152 ASP B N 1
ATOM 927 C CA . ASP A 1 137 ? -20.691 -22.335 3.059 1.00 7.07 152 ASP B CA 1
ATOM 928 C C . ASP A 1 137 ? -19.464 -21.740 3.728 1.00 6.96 152 ASP B C 1
ATOM 929 O O . ASP A 1 137 ? -19.519 -21.389 4.918 1.00 6.71 152 ASP B O 1
ATOM 934 N N . ILE A 1 138 ? -18.366 -21.648 2.980 1.00 6.01 153 ILE B N 1
ATOM 935 C CA . ILE A 1 138 ? -17.078 -21.268 3.547 1.00 6.20 153 ILE B CA 1
ATOM 936 C C . ILE A 1 138 ? -16.398 -20.123 2.812 1.00 6.97 153 ILE B C 1
ATOM 937 O O . ILE A 1 138 ? -16.651 -19.878 1.623 1.00 6.70 153 ILE B O 1
ATOM 942 N N . THR A 1 139 ? -15.532 -19.433 3.553 1.00 7.71 154 THR B N 1
ATOM 943 C CA . THR A 1 139 ? -14.631 -18.419 3.029 1.00 7.33 154 THR B CA 1
ATOM 944 C C . THR A 1 139 ? -13.308 -18.583 3.758 1.00 7.44 154 THR B C 1
ATOM 945 O O . THR A 1 139 ? -13.163 -19.449 4.622 1.00 7.38 154 THR B O 1
ATOM 949 N N . THR A 1 140 ? -12.345 -17.742 3.413 1.00 8.28 155 THR B N 1
ATOM 950 C CA . THR A 1 140 ? -11.171 -17.568 4.255 1.00 7.88 155 THR B CA 1
ATOM 951 C C . THR A 1 140 ? -11.474 -16.474 5.281 1.00 10.37 155 THR B C 1
ATOM 952 O O . THR A 1 140 ? -12.366 -15.642 5.078 1.00 9.21 155 THR B O 1
ATOM 956 N N . SER A 1 141 ? -10.733 -16.462 6.379 1.00 8.12 156 SER B N 1
ATOM 957 C CA . SER A 1 141 ? -11.019 -15.528 7.467 1.00 9.33 156 SER B CA 1
ATOM 958 C C . SER A 1 141 ? -10.799 -14.070 7.069 1.00 9.80 156 SER B C 1
ATOM 959 O O . SER A 1 141 ? -11.391 -13.162 7.669 1.00 12.00 156 SER B O 1
ATOM 962 N N . ASP A 1 142 ? -9.968 -13.846 6.059 1.00 9.17 157 ASP B N 1
ATOM 963 C CA . ASP A 1 142 ? -9.688 -12.486 5.599 1.00 10.42 157 ASP B CA 1
ATOM 964 C C . ASP A 1 142 ? -10.708 -11.979 4.575 1.00 11.66 157 ASP B C 1
ATOM 965 O O . ASP A 1 142 ? -10.626 -10.832 4.142 1.00 12.39 157 ASP B O 1
ATOM 970 N N . ARG A 1 143 ? -11.671 -12.824 4.206 1.00 8.39 158 ARG B N 1
ATOM 971 C CA . ARG A 1 143 ? -12.705 -12.449 3.238 1.00 10.63 158 ARG B CA 1
ATOM 972 C C . ARG A 1 143 ? -12.106 -11.947 1.916 1.00 10.58 158 ARG B C 1
ATOM 973 O O . ARG A 1 143 ? -12.674 -11.078 1.243 1.00 11.54 158 ARG B O 1
ATOM 981 N N . ASP A 1 144 ? -10.961 -12.510 1.540 1.00 9.65 159 ASP B N 1
ATOM 982 C CA . ASP A 1 144 ? -10.344 -12.189 0.260 1.00 11.17 159 ASP B CA 1
ATOM 983 C C . ASP A 1 144 ? -10.988 -13.070 -0.811 1.00 9.78 159 ASP B C 1
ATOM 984 O O . ASP A 1 144 ? -10.617 -14.231 -0.978 1.00 9.65 159 ASP B O 1
ATOM 989 N N A ARG A 1 145 ? -11.950 -12.509 -1.534 0.45 10.06 160 ARG B N 1
ATOM 990 N N B ARG A 1 145 ? -11.950 -12.510 -1.537 0.55 10.04 160 ARG B N 1
ATOM 991 C CA A ARG A 1 145 ? -12.710 -13.278 -2.515 0.45 9.80 160 ARG B CA 1
ATOM 992 C CA B ARG A 1 145 ? -12.708 -13.277 -2.524 0.55 9.78 160 ARG B CA 1
ATOM 993 C C A ARG A 1 145 ? -11.841 -13.882 -3.616 0.45 10.56 160 ARG B C 1
ATOM 994 C C B ARG A 1 145 ? -11.827 -13.903 -3.599 0.55 10.56 160 ARG B C 1
ATOM 995 O O A ARG A 1 145 ? -12.251 -14.842 -4.276 0.45 10.33 160 ARG B O 1
ATOM 996 O O B ARG A 1 145 ? -12.219 -14.887 -4.234 0.55 10.32 160 ARG B O 1
ATOM 1011 N N . ASN A 1 146 ? -10.645 -13.335 -3.812 1.00 9.95 161 ASN B N 1
ATOM 1012 C CA . ASN A 1 146 ? -9.731 -13.890 -4.800 1.00 11.14 161 ASN B CA 1
ATOM 1013 C C . ASN A 1 146 ? -9.171 -15.249 -4.405 1.00 10.71 161 ASN B C 1
ATOM 1014 O O . ASN A 1 146 ? -8.649 -15.977 -5.250 1.00 10.84 161 ASN B O 1
ATOM 1019 N N . LYS A 1 147 ? -9.289 -15.595 -3.125 1.00 10.00 162 LYS B N 1
ATOM 1020 C CA . LYS A 1 147 ? -8.787 -16.876 -2.629 1.00 8.58 162 LYS B CA 1
ATOM 1021 C C . LYS A 1 147 ? -9.792 -18.017 -2.803 1.00 7.47 162 LYS B C 1
ATOM 1022 O O . LYS A 1 147 ? -9.437 -19.185 -2.609 1.00 8.32 162 LYS B O 1
ATOM 1028 N N . TYR A 1 148 ? -11.032 -17.703 -3.168 1.00 7.64 163 TYR B N 1
ATOM 1029 C CA . TYR A 1 148 ? -12.097 -18.703 -3.006 1.00 7.45 163 TYR B CA 1
ATOM 1030 C C . TYR A 1 148 ? -12.039 -19.866 -4.003 1.00 7.54 163 TYR B C 1
ATOM 1031 O O . TYR A 1 148 ? -12.436 -20.973 -3.674 1.00 7.87 163 TYR B O 1
ATOM 1040 N N . GLY A 1 149 ? -11.537 -19.621 -5.211 1.00 7.02 164 GLY B N 1
ATOM 1041 C CA . GLY A 1 149 ? -11.401 -20.703 -6.175 1.00 8.84 164 GLY B CA 1
ATOM 1042 C C . GLY A 1 149 ? -10.422 -21.754 -5.680 1.00 7.98 164 GLY B C 1
ATOM 1043 O O . GLY A 1 149 ? -10.656 -22.962 -5.803 1.00 7.84 164 GLY B O 1
ATOM 1044 N N . LEU A 1 150 ? -9.306 -21.291 -5.132 1.00 7.91 165 LEU B N 1
ATOM 1045 C CA . LEU A 1 150 ? -8.333 -22.194 -4.532 1.00 7.70 165 LEU B CA 1
ATOM 1046 C C . LEU A 1 150 ? -8.882 -22.843 -3.254 1.00 7.65 165 LEU B C 1
ATOM 1047 O O . LEU A 1 150 ? -8.691 -24.033 -3.028 1.00 8.96 165 LEU B O 1
ATOM 1052 N N . LEU A 1 151 ? -9.574 -22.065 -2.429 1.00 7.11 166 LEU B N 1
ATOM 1053 C CA . LEU A 1 151 ? -10.228 -22.636 -1.259 1.00 8.16 166 LEU B CA 1
ATOM 1054 C C . LEU A 1 151 ? -11.132 -23.811 -1.646 1.00 7.30 166 LEU B C 1
ATOM 1055 O O . LEU A 1 151 ? -11.147 -24.847 -0.973 1.00 8.41 166 LEU B O 1
ATOM 1060 N N . ALA A 1 152 ? -11.880 -23.649 -2.728 1.00 7.84 167 ALA B N 1
ATOM 1061 C CA . ALA A 1 152 ? -12.739 -24.720 -3.211 1.00 6.85 167 ALA B CA 1
ATOM 1062 C C . ALA A 1 152 ? -11.928 -25.966 -3.576 1.00 7.39 167 ALA B C 1
ATOM 1063 O O . ALA A 1 152 ? -12.302 -27.090 -3.220 1.00 7.30 167 ALA B O 1
ATOM 1065 N N . ARG A 1 153 ? -10.816 -25.782 -4.289 1.00 8.08 168 ARG B N 1
ATOM 1066 C CA . ARG A 1 153 ? -9.959 -26.923 -4.597 1.00 7.96 168 ARG B CA 1
ATOM 1067 C C . ARG A 1 153 ? -9.422 -27.585 -3.328 1.00 8.71 168 ARG B C 1
ATOM 1068 O O . ARG A 1 153 ? -9.382 -28.811 -3.249 1.00 9.36 168 ARG B O 1
ATOM 1076 N N . LEU A 1 154 ? -9.049 -26.788 -2.327 1.00 7.53 169 LEU B N 1
ATOM 1077 C CA . LEU A 1 154 ? -8.625 -27.368 -1.049 1.00 7.39 169 LEU B CA 1
ATOM 1078 C C . LEU A 1 154 ? -9.741 -28.187 -0.409 1.00 8.07 169 LEU B C 1
ATOM 1079 O O . LEU A 1 154 ? -9.489 -29.236 0.175 1.00 9.35 169 LEU B O 1
ATOM 1084 N N . ALA A 1 155 ? -10.977 -27.711 -0.523 1.00 7.46 170 ALA B N 1
ATOM 1085 C CA . ALA A 1 155 ? -12.105 -28.451 0.031 1.00 7.94 170 ALA B CA 1
ATOM 1086 C C . ALA A 1 155 ? -12.284 -29.815 -0.650 1.00 7.46 170 ALA B C 1
ATOM 1087 O O . ALA A 1 155 ? -12.619 -30.816 0.006 1.00 8.50 170 ALA B O 1
ATOM 1089 N N . VAL A 1 156 ? -12.049 -29.865 -1.960 1.00 7.91 171 VAL B N 1
ATOM 1090 C CA . VAL A 1 156 ? -12.063 -31.143 -2.667 1.00 8.31 171 VAL B CA 1
ATOM 1091 C C . VAL A 1 156 ? -10.956 -32.059 -2.136 1.00 8.97 171 VAL B C 1
ATOM 1092 O O . VAL A 1 156 ? -11.197 -33.223 -1.830 1.00 9.94 171 VAL B O 1
ATOM 1096 N N . GLU A 1 157 ? -9.743 -31.519 -2.023 1.00 9.39 172 GLU B N 1
ATOM 1097 C CA . GLU A 1 157 ? -8.603 -32.292 -1.520 1.00 9.56 172 GLU B CA 1
ATOM 1098 C C . GLU A 1 157 ? -8.821 -32.768 -0.074 1.00 12.46 172 GLU B C 1
ATOM 1099 O O . GLU A 1 157 ? -8.287 -33.806 0.336 1.00 12.65 172 GLU B O 1
ATOM 1105 N N . ALA A 1 158 ? -9.601 -32.013 0.700 1.00 8.31 173 ALA B N 1
ATOM 1106 C CA . ALA A 1 158 ? -9.902 -32.362 2.096 1.00 8.92 173 ALA B CA 1
ATOM 1107 C C . ALA A 1 158 ? -10.934 -33.480 2.212 1.00 8.78 173 ALA B C 1
ATOM 1108 O O . ALA A 1 158 ? -11.190 -33.987 3.312 1.00 11.87 173 ALA B O 1
ATOM 1110 N N . GLY A 1 159 ? -11.553 -33.839 1.093 1.00 9.16 174 GLY B N 1
ATOM 1111 C CA . GLY A 1 159 ? -12.462 -34.968 1.065 1.00 8.37 174 GLY B CA 1
ATOM 1112 C C . GLY A 1 159 ? -13.933 -34.640 1.182 1.00 9.19 174 GLY B C 1
ATOM 1113 O O . GLY A 1 159 ? -14.745 -35.541 1.393 1.00 9.54 174 GLY B O 1
ATOM 1114 N N . PHE A 1 160 ? -14.299 -33.368 1.045 1.00 8.51 175 PHE B N 1
ATOM 1115 C CA . PHE A 1 160 ? -15.727 -33.061 0.943 1.00 8.83 175 PHE B CA 1
ATOM 1116 C C . PHE A 1 160 ? -16.313 -33.805 -0.249 1.00 8.11 175 PHE B C 1
ATOM 1117 O O . PHE A 1 160 ? -15.675 -33.927 -1.295 1.00 9.14 175 PHE B O 1
ATOM 1125 N N . ASP A 1 161 ? -17.527 -34.308 -0.101 1.00 8.59 176 ASP B N 1
ATOM 1126 C CA . ASP A 1 161 ? -18.108 -35.132 -1.154 1.00 7.87 176 ASP B CA 1
ATOM 1127 C C . ASP A 1 161 ? -18.647 -34.313 -2.322 1.00 8.44 176 ASP B C 1
ATOM 1128 O O . ASP A 1 161 ? -18.792 -34.827 -3.430 1.00 8.66 176 ASP B O 1
ATOM 1133 N N . TRP A 1 162 ? -18.936 -33.038 -2.084 1.00 7.72 177 TRP B N 1
ATOM 1134 C CA . TRP A 1 162 ? -19.306 -32.152 -3.176 1.00 6.68 177 TRP B CA 1
ATOM 1135 C C . TRP A 1 162 ? -18.860 -30.762 -2.805 1.00 6.15 177 TRP B C 1
ATOM 1136 O O . TRP A 1 162 ? -19.004 -30.348 -1.655 1.00 7.39 177 TRP B O 1
ATOM 1147 N N . VAL A 1 163 ? -18.324 -30.047 -3.782 1.00 6.30 178 VAL B N 1
ATOM 1148 C CA . VAL A 1 163 ? -17.832 -28.695 -3.591 1.00 7.70 178 VAL B CA 1
ATOM 1149 C C . VAL A 1 163 ? -18.286 -27.860 -4.770 1.00 7.71 178 VAL B C 1
ATOM 1150 O O . VAL A 1 163 ? -18.073 -28.238 -5.926 1.00 7.80 178 VAL B O 1
ATOM 1154 N N . TYR A 1 164 ? -18.892 -26.719 -4.477 1.00 6.77 179 TYR B N 1
ATOM 1155 C CA . TYR A 1 164 ? -19.542 -25.893 -5.491 1.00 6.29 179 TYR B CA 1
ATOM 1156 C C . TYR A 1 164 ? -19.205 -24.428 -5.258 1.00 5.89 179 TYR B C 1
ATOM 1157 O O . TYR A 1 164 ? -19.538 -23.878 -4.205 1.00 6.94 179 TYR B O 1
ATOM 1166 N N . TYR A 1 165 ? -18.510 -23.804 -6.206 1.00 7.19 180 TYR B N 1
ATOM 1167 C CA . TYR A 1 165 ? -18.142 -22.397 -6.087 1.00 6.12 180 TYR B CA 1
ATOM 1168 C C . TYR A 1 165 ? -19.390 -21.583 -6.458 1.00 7.46 180 TYR B C 1
ATOM 1169 O O . TYR A 1 165 ? -19.533 -21.049 -7.556 1.00 7.30 180 TYR B O 1
ATOM 1178 N N . GLU A 1 166 ? -20.321 -21.536 -5.513 1.00 6.89 181 GLU B N 1
ATOM 1179 C CA . GLU A 1 166 ? -21.694 -21.142 -5.779 1.00 8.32 181 GLU B CA 1
ATOM 1180 C C . GLU A 1 166 ? -21.890 -19.636 -5.974 1.00 9.26 181 GLU B C 1
ATOM 1181 O O . GLU A 1 166 ? -22.727 -19.208 -6.783 1.00 9.50 181 GLU B O 1
ATOM 1187 N N . SER A 1 167 ? -21.148 -18.834 -5.215 1.00 7.33 182 SER B N 1
ATOM 1188 C CA . SER A 1 167 ? -21.218 -17.394 -5.379 1.00 9.16 182 SER B CA 1
ATOM 1189 C C . SER A 1 167 ? -19.838 -16.784 -5.213 1.00 9.05 182 SER B C 1
ATOM 1190 O O . SER A 1 167 ? -18.913 -17.417 -4.695 1.00 8.98 182 SER B O 1
ATOM 1193 N N . LYS A 1 168 ? -19.674 -15.557 -5.678 1.00 8.13 183 LYS B N 1
ATOM 1194 C CA . LYS A 1 168 ? -18.408 -14.878 -5.461 1.00 9.41 183 LYS B CA 1
ATOM 1195 C C . LYS A 1 168 ? -18.108 -14.736 -3.964 1.00 8.78 183 LYS B C 1
ATOM 1196 O O . LYS A 1 168 ? -16.961 -14.509 -3.585 1.00 9.97 183 LYS B O 1
ATOM 1202 N N . ALA A 1 169 ? -19.130 -14.874 -3.121 1.00 7.99 184 ALA B N 1
ATOM 1203 C CA . ALA A 1 169 ? -18.965 -14.675 -1.674 1.00 9.50 184 ALA B CA 1
ATOM 1204 C C . ALA A 1 169 ? -18.695 -15.941 -0.859 1.00 8.61 184 ALA B C 1
ATOM 1205 O O . ALA A 1 169 ? -18.385 -15.842 0.321 1.00 8.37 184 ALA B O 1
ATOM 1207 N N . HIS A 1 170 ? -18.835 -17.124 -1.453 1.00 8.06 185 HIS B N 1
ATOM 1208 C CA . HIS A 1 170 ? -18.657 -18.341 -0.670 1.00 7.39 185 HIS B CA 1
ATOM 1209 C C . HIS A 1 170 ? -18.552 -19.580 -1.546 1.00 6.65 185 HIS B C 1
ATOM 1210 O O . HIS A 1 170 ? -18.995 -19.589 -2.705 1.00 7.34 185 HIS B O 1
ATOM 1217 N N . VAL A 1 171 ? -18.007 -20.635 -0.946 1.00 7.05 186 VAL B N 1
ATOM 1218 C CA . VAL A 1 171 ? -17.962 -21.959 -1.548 1.00 5.80 186 VAL B CA 1
ATOM 1219 C C . VAL A 1 171 ? -18.874 -22.886 -0.730 1.00 5.43 186 VAL B C 1
ATOM 1220 O O . VAL A 1 171 ? -18.788 -22.921 0.505 1.00 7.19 186 VAL B O 1
ATOM 1224 N N . HIS A 1 172 ? -19.766 -23.606 -1.408 1.00 6.39 187 HIS B N 1
ATOM 1225 C CA . HIS A 1 172 ? -20.698 -24.519 -0.756 1.00 6.62 187 HIS B CA 1
ATOM 1226 C C . HIS A 1 172 ? -20.108 -25.927 -0.766 1.00 6.15 187 HIS B C 1
ATOM 1227 O O . HIS A 1 172 ? -19.800 -26.464 -1.835 1.00 7.53 187 HIS B O 1
ATOM 1234 N N . CYS A 1 173 ? -19.936 -26.515 0.411 1.00 7.09 188 CYS B N 1
ATOM 1235 C CA . CYS A 1 173 ? -19.330 -27.839 0.541 1.00 6.52 188 CYS B CA 1
ATOM 1236 C C . CYS A 1 173 ? -20.258 -28.750 1.291 1.00 7.23 188 CYS B C 1
ATOM 1237 O O . CYS A 1 173 ? -20.840 -28.343 2.295 1.00 7.92 188 CYS B O 1
ATOM 1240 N N . SER A 1 174 ? -20.396 -29.987 0.832 1.00 6.86 189 SER B N 1
ATOM 1241 C CA . SER A 1 174 ? -21.278 -30.917 1.519 1.00 6.52 189 SER B CA 1
ATOM 1242 C C . SER A 1 174 ? -20.691 -32.316 1.633 1.00 6.66 189 SER B C 1
ATOM 1243 O O . SER A 1 174 ? -19.680 -32.653 1.001 1.00 6.72 189 SER B O 1
ATOM 1246 N N . VAL A 1 175 ? -21.322 -33.108 2.491 1.00 7.05 190 VAL B N 1
ATOM 1247 C CA . VAL A 1 175 ? -20.924 -34.497 2.692 1.00 7.28 190 VAL B CA 1
ATOM 1248 C C . VAL A 1 175 ? -22.098 -35.452 2.593 1.00 6.42 190 VAL B C 1
ATOM 1249 O O . VAL A 1 175 ? -23.263 -35.085 2.805 1.00 7.92 190 VAL B O 1
ATOM 1253 N N . LYS A 1 176 ? -21.769 -36.702 2.278 1.00 7.82 191 LYS B N 1
ATOM 1254 C CA . LYS A 1 176 ? -22.752 -37.770 2.327 1.00 8.72 191 LYS B CA 1
ATOM 1255 C C . LYS A 1 176 ? -23.119 -38.090 3.769 1.00 9.73 191 LYS B C 1
ATOM 1256 O O . LYS A 1 176 ? -22.424 -37.705 4.707 1.00 10.17 191 LYS B O 1
ATOM 1262 N N . SER A 1 177 ? -24.239 -38.782 3.939 1.00 9.97 192 SER B N 1
ATOM 1263 C CA . SER A 1 177 ? -24.651 -39.274 5.242 1.00 12.17 192 SER B CA 1
ATOM 1264 C C . SER A 1 177 ? -24.096 -40.677 5.424 1.00 13.57 192 SER B C 1
ATOM 1265 O O . SER A 1 177 ? -23.543 -41.262 4.492 1.00 14.76 192 SER B O 1
ATOM 1268 N N . GLU A 1 178 ? -24.284 -41.230 6.617 1.00 15.40 193 GLU B N 1
ATOM 1269 C CA . GLU A 1 178 ? -23.872 -42.602 6.917 1.00 16.86 193 GLU B CA 1
ATOM 1270 C C . GLU A 1 178 ? -24.974 -43.617 6.614 1.00 19.02 193 GLU B C 1
ATOM 1271 O O . GLU A 1 178 ? -24.898 -44.766 7.055 1.00 20.30 193 GLU B O 1
ATOM 1277 N N . HIS A 1 179 ? -25.987 -43.211 5.853 1.00 15.59 194 HIS B N 1
ATOM 1278 C CA . HIS A 1 179 ? -27.204 -44.020 5.734 1.00 15.45 194 HIS B CA 1
ATOM 1279 C C . HIS A 1 179 ? -27.482 -44.633 4.350 1.00 18.33 194 HIS B C 1
ATOM 1280 O O . HIS A 1 179 ? -28.630 -44.903 4.008 1.00 17.56 194 HIS B O 1
ATOM 1287 N N . SER A 1 180 ? -26.435 -44.903 3.573 1.00 21.85 195 SER B N 1
ATOM 1288 C CA . SER A 1 180 ? -26.633 -45.417 2.219 1.00 22.49 195 SER B CA 1
ATOM 1289 C C . SER A 1 180 ? -25.663 -46.522 1.807 1.00 19.89 195 SER B C 1
ATOM 1290 O O . SER A 1 180 ? -25.533 -46.823 0.623 1.00 19.40 195 SER B O 1
ATOM 1293 N N . ALA A 1 181 ? -25.004 -47.141 2.778 1.00 19.85 196 ALA B N 1
ATOM 1294 C CA . ALA A 1 181 ? -23.892 -48.020 2.472 1.00 19.32 196 ALA B CA 1
ATOM 1295 C C . ALA A 1 181 ? -24.227 -49.509 2.406 1.00 19.83 196 ALA B C 1
ATOM 1296 O O . ALA A 1 181 ? -23.394 -50.291 1.944 1.00 20.04 196 ALA B O 1
ATOM 1298 N N . ALA A 1 182 ? -25.417 -49.916 2.854 1.00 16.03 197 ALA B N 1
ATOM 1299 C CA . ALA A 1 182 ? -25.777 -51.334 2.777 1.00 12.75 197 ALA B CA 1
ATOM 1300 C C . ALA A 1 182 ? -25.649 -51.796 1.329 1.00 11.29 197 ALA B C 1
ATOM 1301 O O . ALA A 1 182 ? -25.117 -52.869 1.061 1.00 12.65 197 ALA B O 1
#

Secondary structure (DSSP, 8-state):
----PPPPTT-EESSS-TTSTTTT--------TTSGGGGG-EE---TTEEE--TTSSSGGGEE-HHHHHHHHHHHHHHHHHSTT--EEEEE---SS--S-TT-GGGGT-EEEEEETT--GGGHHHHHHHHHHTT-SEEEEEETTEEEEE---SSS--

Nearest PDB structures (foldseek):
  3k7i-assembly1_B  TM=1.006E+00  e=6.824E-37  Homo sapiens
  3k7h-assembly1_B  TM=1.005E+00  e=1.653E-35  Homo sapiens
  3n1m-assembly1_B  TM=9.799E-01  e=3.212E-33  Homo sapiens
  3m1n-assembly1_A  TM=9.941E-01  e=2.413E-32  Homo sapiens
  3n1g-assembly1_B  TM=9.951E-01  e=4.115E-30  Homo sapiens

Solvent-accessible surface area: 8076 Å² total; per-residue (Å²): 184,184,170,74,74,72,4,62,103,98,73,65,19,52,126,61,89,24,62,46,104,63,1,0,6,122,47,60,22,117,6,50,104,114,37,138,73,55,147,66,14,34,75,1,157,32,113,51,6,72,19,92,42,110,75,132,72,23,5,6,51,20,2,15,92,72,0,58,56,65,0,38,35,0,1,109,37,0,56,114,64,36,115,86,20,66,0,26,0,23,24,1,1,3,68,74,43,122,58,87,156,89,10,0,2,5,4,2,3,1,1,11,0,3,0,42,68,138,47,134,145,38,4,8,41,0,0,47,10,0,37,92,7,31,10,20,18,0,47,18,58,32,117,59,30,0,14,0,0,0,73,14,120,111,66,98,155

Foldseek 3Di:
DDDQDFADAFQKPPRDDQQDPLFAHHQPDFDACPDPLLVQWDFAPPVQEAEQPVVVPSLQRIAGPVQNQLQVLLQVVLCVVPPPKGKYFDAFADNDPPDPDRDCSRNRFKTWIDIRVQPLVCARSSQSSSVVSPFRMWTSHDSRTIMTGHYDPPDDD

B-factor: mean 15.4, std 8.95, range [5.43, 44.92]

Radius of gyration: 14.49 Å; Cα contacts (8 Å, |Δi|>4): 323; chains: 1; bounding box: 40×39×30 Å

Sequence (157 aa):
PRKLVPLAYKQFSPNNVPEKTLGASGRYEGKIARSSSERFKELTPNYNPDIIFKKDEENTGADRLMTQRCKDRLNSLAISVMMNQWPGVKLRVTKGWDEDGHHSEESLHYEGRAVDITTSDRDRRNKYGLLARLAVEAGFDWVYYESKAHVHCSVKSEHSAA